Protein AF-Q8H7N1-F1 (afdb_monomer_lite)

Foldseek 3Di:
DPQPDDAKAWEWEQWDAAAPDGTDTDIDIDGDADPPDFDWQWDDFDDDPVQNVLSNDHDPVNDPRDGDGDGTDTGTDSDRDHDHGYDD

Secondary structure (DSSP, 8-state):
--PPPP--EEEEEEEE-STTPPPEEEEEEEPPP-TT---EEEEEEE--HHHHHHHH--STT--SSEE--SEEEEEE--S------EE-

Organism: Oryza sativa subsp. japonica (NCBI:txid39947)

Structure (mmCIF, N/CA/C/O backbone):
data_AF-Q8H7N1-F1
#
_entry.id   AF-Q8H7N1-F1
#
loop_
_atom_site.group_PDB
_atom_site.id
_atom_site.type_symbol
_atom_site.label_atom_id
_atom_site.label_alt_id
_atom_site.label_comp_id
_atom_site.label_asym_id
_atom_site.label_entity_id
_atom_site.label_seq_id
_atom_site.pdbx_PDB_ins_code
_atom_site.Cartn_x
_atom_site.Cartn_y
_atom_site.Cartn_z
_atom_site.occupancy
_atom_site.B_iso_or_equiv
_atom_site.auth_seq_id
_atom_site.auth_comp_id
_atom_site.auth_asym_id
_atom_site.auth_atom_id
_atom_site.pdbx_PDB_model_num
ATOM 1 N N . MET A 1 1 ? -25.449 -3.415 24.620 1.00 41.78 1 MET A N 1
ATOM 2 C CA . MET A 1 1 ? -25.040 -2.430 23.594 1.00 41.78 1 MET A CA 1
ATOM 3 C C . MET A 1 1 ? -24.727 -3.198 22.323 1.00 41.78 1 MET A C 1
ATOM 5 O O . MET A 1 1 ? -23.784 -3.976 22.338 1.00 41.78 1 MET A O 1
ATOM 9 N N . ALA A 1 2 ? -25.546 -3.083 21.275 1.00 46.41 2 ALA A N 1
ATOM 10 C CA . ALA A 1 2 ? -25.273 -3.772 20.015 1.00 46.41 2 ALA A CA 1
ATOM 11 C C . ALA A 1 2 ? -24.006 -3.166 19.391 1.00 46.41 2 ALA A C 1
ATOM 13 O O . ALA A 1 2 ? -24.013 -2.008 18.970 1.00 46.41 2 ALA A O 1
ATOM 14 N N . GLY A 1 3 ? -22.899 -3.913 19.399 1.00 58.31 3 GLY A N 1
ATOM 15 C CA . GLY A 1 3 ? -21.705 -3.535 18.651 1.00 58.31 3 GLY A CA 1
ATOM 16 C C . GLY A 1 3 ? -22.080 -3.453 17.175 1.00 58.31 3 GLY A C 1
ATOM 17 O O . GLY A 1 3 ? -22.617 -4.413 16.628 1.00 58.31 3 GLY A O 1
ATOM 18 N N . GLN A 1 4 ? -21.880 -2.297 16.541 1.00 66.38 4 GLN A N 1
ATOM 19 C CA . GLN A 1 4 ? -22.150 -2.154 15.111 1.00 66.38 4 GLN A CA 1
ATOM 20 C C . GLN A 1 4 ? -21.329 -3.186 14.334 1.00 66.38 4 GLN A C 1
ATOM 22 O O . GLN A 1 4 ? -20.106 -3.210 14.457 1.00 66.38 4 GLN A O 1
ATOM 27 N N . ILE A 1 5 ? -22.003 -4.002 13.520 1.00 71.94 5 ILE A N 1
ATOM 28 C CA . ILE A 1 5 ? -21.354 -4.939 12.600 1.00 71.94 5 ILE A CA 1
ATOM 29 C C . ILE A 1 5 ? -20.483 -4.113 11.638 1.00 71.94 5 ILE A C 1
ATOM 31 O O . ILE A 1 5 ? -21.027 -3.243 10.941 1.00 71.94 5 ILE A O 1
ATOM 35 N N . PRO A 1 6 ? -19.157 -4.338 11.589 1.00 78.06 6 PRO A N 1
ATOM 36 C CA . PRO A 1 6 ? -18.282 -3.636 10.658 1.00 78.06 6 PRO A CA 1
ATOM 37 C C . PRO A 1 6 ? -18.750 -3.885 9.218 1.00 78.06 6 PRO A C 1
ATOM 39 O O . PRO A 1 6 ? -18.972 -5.028 8.835 1.00 78.06 6 PRO A O 1
ATOM 42 N N . GLN A 1 7 ? -18.922 -2.827 8.421 1.00 86.94 7 GLN A N 1
ATOM 43 C CA . GLN A 1 7 ? -19.309 -2.947 7.006 1.00 86.94 7 GLN A CA 1
ATOM 44 C C . GLN A 1 7 ? -18.121 -2.627 6.090 1.00 86.94 7 GLN A C 1
ATOM 46 O O . GLN A 1 7 ? -17.146 -2.002 6.546 1.00 86.94 7 GLN A O 1
ATOM 51 N N . PRO A 1 8 ? -18.195 -3.016 4.804 1.00 90.56 8 PRO A N 1
ATOM 52 C CA . PRO A 1 8 ? -17.268 -2.536 3.790 1.00 90.56 8 PRO A CA 1
ATOM 53 C C . PRO A 1 8 ? -17.278 -1.004 3.698 1.00 90.56 8 PRO A C 1
ATOM 55 O O . PRO A 1 8 ? -18.313 -0.358 3.889 1.00 90.56 8 PRO A O 1
ATOM 58 N N . ILE A 1 9 ? -16.119 -0.407 3.422 1.00 90.75 9 ILE A N 1
ATOM 59 C CA . ILE A 1 9 ? -15.953 1.047 3.295 1.00 90.75 9 ILE A CA 1
ATOM 60 C C . ILE A 1 9 ? -15.475 1.376 1.884 1.00 90.75 9 ILE A C 1
ATOM 62 O O . ILE A 1 9 ? -14.550 0.744 1.386 1.00 90.75 9 ILE A O 1
ATOM 66 N N . ARG A 1 10 ? -16.074 2.402 1.269 1.00 91.69 10 ARG A N 1
ATOM 67 C CA . ARG A 1 10 ? -15.569 3.015 0.034 1.00 91.69 10 ARG A CA 1
ATOM 68 C C . ARG A 1 10 ? -14.567 4.115 0.349 1.00 91.69 10 ARG A C 1
ATOM 70 O O . ARG A 1 10 ? -14.827 4.980 1.194 1.00 91.69 10 ARG A O 1
ATOM 77 N N . CYS A 1 11 ? -13.431 4.091 -0.325 1.00 90.75 11 CYS A N 1
ATOM 78 C CA . CYS A 1 11 ? -12.348 5.049 -0.132 1.00 90.75 11 CYS A CA 1
ATOM 79 C C . CYS A 1 11 ? -11.482 5.154 -1.385 1.00 90.75 11 CYS A C 1
ATOM 81 O O . CYS A 1 11 ? -11.624 4.359 -2.306 1.00 90.75 11 CYS A O 1
ATOM 83 N N . LYS A 1 12 ? -10.587 6.142 -1.425 1.00 94.50 12 LYS A N 1
ATOM 84 C CA . LYS A 1 12 ? -9.662 6.291 -2.551 1.00 94.50 12 LYS A CA 1
ATOM 85 C C . LYS A 1 12 ? -8.399 5.474 -2.306 1.00 94.50 12 LYS A C 1
ATOM 87 O O . LYS A 1 12 ? -7.972 5.411 -1.156 1.00 94.50 12 LYS A O 1
ATOM 92 N N . ALA A 1 13 ? -7.796 4.926 -3.353 1.00 95.38 13 ALA A N 1
ATOM 93 C CA . ALA A 1 13 ? -6.453 4.362 -3.294 1.00 95.38 13 ALA A CA 1
ATOM 94 C C . ALA A 1 13 ? -5.650 4.596 -4.571 1.00 95.38 13 ALA A C 1
ATOM 96 O O . ALA A 1 13 ? -6.233 4.831 -5.627 1.00 95.38 13 ALA A O 1
ATOM 97 N N . ALA A 1 14 ? -4.322 4.564 -4.457 1.00 95.81 14 ALA A N 1
ATOM 98 C CA . ALA A 1 14 ? -3.415 4.643 -5.596 1.00 95.81 14 ALA A CA 1
ATOM 99 C C . ALA A 1 14 ? -3.133 3.222 -6.110 1.00 95.81 14 ALA A C 1
ATOM 101 O O . ALA A 1 14 ? -2.317 2.492 -5.552 1.00 95.81 14 ALA A O 1
ATOM 102 N N . VAL A 1 15 ? -3.839 2.822 -7.165 1.00 96.12 15 VAL A N 1
ATOM 103 C CA . VAL A 1 15 ? -3.783 1.469 -7.722 1.00 96.12 15 VAL A CA 1
ATOM 104 C C . VAL A 1 15 ? -2.830 1.438 -8.908 1.00 96.12 15 VAL A C 1
ATOM 106 O O . VAL A 1 15 ? -2.947 2.223 -9.847 1.00 96.12 15 VAL A O 1
ATOM 109 N N . CYS A 1 16 ? -1.898 0.494 -8.884 1.00 96.12 16 CYS A N 1
ATOM 110 C CA . CYS A 1 16 ? -1.072 0.155 -10.030 1.00 96.12 16 CYS A CA 1
ATOM 111 C C . CYS A 1 16 ? -1.654 -1.075 -10.729 1.00 96.12 16 CYS A C 1
ATOM 113 O O . CYS A 1 16 ? -1.854 -2.113 -10.087 1.00 96.12 16 CYS A O 1
ATOM 115 N N . ARG A 1 17 ? -1.951 -0.954 -12.026 1.00 96.06 17 ARG A N 1
ATOM 116 C CA . ARG A 1 17 ? -2.603 -2.007 -12.818 1.00 96.06 17 ARG A CA 1
ATOM 117 C C . ARG A 1 17 ? -1.607 -2.976 -13.454 1.00 96.06 17 ARG A C 1
ATOM 119 O O . ARG A 1 17 ? -1.886 -4.172 -13.452 1.00 96.06 17 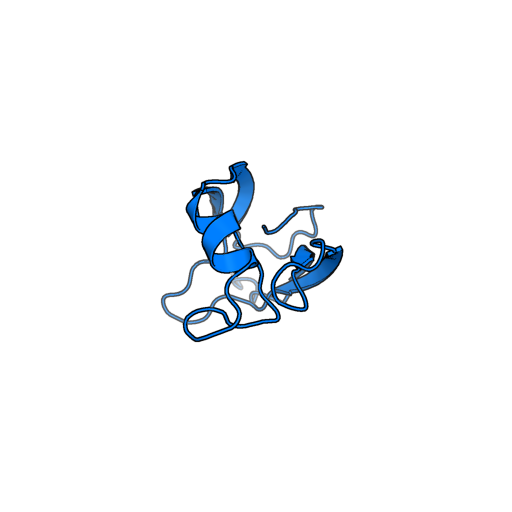ARG A O 1
ATOM 126 N N . ALA A 1 18 ? -0.449 -2.491 -13.894 1.00 96.31 18 ALA A N 1
ATOM 127 C CA . ALA A 1 18 ? 0.666 -3.311 -14.359 1.00 96.31 18 ALA A CA 1
ATOM 128 C C . ALA A 1 18 ? 2.024 -2.683 -14.005 1.00 96.31 18 ALA A C 1
ATOM 130 O O . ALA A 1 18 ? 2.115 -1.499 -13.677 1.00 96.31 18 ALA A O 1
ATOM 131 N N . ALA A 1 19 ? 3.089 -3.485 -14.077 1.00 97.00 19 ALA A N 1
ATOM 132 C CA . ALA A 1 19 ? 4.442 -3.059 -13.736 1.00 97.00 19 ALA A CA 1
ATOM 133 C C . ALA A 1 19 ? 4.873 -1.807 -14.519 1.00 97.00 19 ALA A C 1
ATOM 135 O O . ALA A 1 19 ? 4.819 -1.772 -15.747 1.00 97.00 19 ALA A O 1
ATOM 136 N N . GLY A 1 20 ? 5.335 -0.784 -13.799 1.00 95.75 20 GLY A N 1
ATOM 137 C CA . GLY A 1 20 ? 5.807 0.477 -14.372 1.00 95.75 20 GLY A CA 1
ATOM 138 C C . GLY A 1 20 ? 4.710 1.422 -14.879 1.00 95.75 20 GLY A C 1
ATOM 139 O O . GLY A 1 20 ? 5.039 2.523 -15.320 1.00 95.75 20 GLY A O 1
ATOM 140 N N . GLU A 1 21 ? 3.428 1.056 -14.798 1.00 96.38 21 GLU A N 1
ATOM 141 C CA . GLU A 1 21 ? 2.337 1.956 -15.182 1.00 96.38 21 GLU A CA 1
ATOM 142 C C . GLU A 1 21 ? 2.073 3.028 -14.115 1.00 96.38 21 GLU A C 1
ATOM 144 O O . GLU A 1 21 ? 2.194 2.746 -12.916 1.00 96.38 21 GLU A O 1
ATOM 149 N N . PRO A 1 22 ? 1.670 4.254 -14.507 1.00 96.00 22 PRO A N 1
ATOM 150 C CA . PRO A 1 22 ? 1.277 5.288 -13.557 1.00 96.00 22 PRO A CA 1
ATOM 151 C C . PRO A 1 22 ? 0.210 4.792 -12.575 1.00 96.00 22 PRO A C 1
ATOM 153 O O . PRO A 1 22 ? -0.747 4.124 -12.962 1.00 96.00 22 PRO A O 1
ATOM 156 N N . LEU A 1 23 ? 0.351 5.153 -11.299 1.00 95.62 23 LEU A N 1
ATOM 157 C CA . LEU A 1 23 ? -0.650 4.820 -10.290 1.00 95.62 23 LEU A CA 1
ATOM 158 C C . LEU A 1 23 ? -1.909 5.662 -10.533 1.00 95.62 23 LEU A C 1
ATOM 160 O O . LEU A 1 23 ? -1.849 6.894 -10.542 1.00 95.62 23 LEU A O 1
ATOM 164 N N . ALA A 1 24 ? -3.053 5.001 -10.688 1.00 95.94 24 ALA A N 1
ATOM 165 C CA . ALA A 1 24 ? -4.348 5.651 -10.827 1.00 95.94 24 ALA A CA 1
ATOM 166 C C . ALA A 1 24 ? -5.001 5.823 -9.451 1.00 95.94 24 ALA A C 1
ATOM 168 O O . ALA A 1 24 ? -5.049 4.891 -8.650 1.00 95.94 24 ALA A O 1
ATOM 169 N N . VAL A 1 25 ? -5.529 7.017 -9.167 1.00 95.44 25 VAL A N 1
ATOM 170 C CA . VAL A 1 25 ? -6.333 7.234 -7.959 1.00 95.44 25 VAL A CA 1
ATOM 171 C C . VAL A 1 25 ? -7.757 6.767 -8.230 1.00 95.44 25 VAL A C 1
ATOM 173 O O . VAL A 1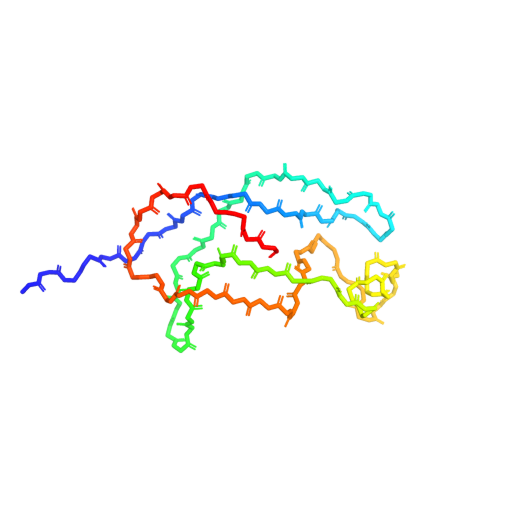 25 ? -8.512 7.431 -8.939 1.00 95.44 25 VAL A O 1
ATOM 176 N N . GLU A 1 26 ? -8.131 5.649 -7.627 1.00 94.69 26 GLU A N 1
ATOM 177 C CA . GLU A 1 26 ? -9.402 4.969 -7.866 1.00 94.69 26 GLU A CA 1
ATOM 178 C C . GLU A 1 26 ? -10.235 4.859 -6.585 1.00 94.69 26 GLU A C 1
ATOM 180 O O . GLU A 1 26 ? -9.703 4.947 -5.478 1.00 94.69 26 GLU A O 1
ATOM 185 N N . GLU A 1 27 ? -11.551 4.667 -6.717 1.00 95.69 27 GLU A N 1
ATOM 186 C CA . GLU A 1 27 ? -12.394 4.273 -5.585 1.00 95.69 27 GLU A CA 1
ATOM 187 C C . GLU A 1 27 ? -12.340 2.751 -5.403 1.00 95.69 27 GLU A C 1
ATOM 189 O O . GLU A 1 27 ? -12.654 1.998 -6.322 1.00 95.69 27 GLU A O 1
ATOM 194 N N . ILE A 1 28 ? -11.981 2.307 -4.201 1.00 93.19 28 ILE A N 1
ATOM 195 C CA . ILE A 1 28 ? -11.919 0.898 -3.814 1.00 93.19 28 ILE A CA 1
ATOM 196 C C . ILE A 1 28 ? -12.900 0.599 -2.682 1.00 93.19 28 ILE A C 1
ATOM 198 O O . ILE A 1 28 ? -13.330 1.496 -1.947 1.00 93.19 28 ILE A O 1
ATOM 202 N N . VAL A 1 29 ? -13.214 -0.684 -2.518 1.00 93.56 29 VAL A N 1
ATOM 203 C CA . VAL A 1 29 ? -13.976 -1.205 -1.382 1.00 93.56 29 VAL A CA 1
ATOM 204 C C . VAL A 1 29 ? -13.021 -1.958 -0.463 1.00 93.56 29 VAL A C 1
ATOM 206 O O . VAL A 1 29 ? -12.343 -2.882 -0.898 1.00 93.56 29 VAL A O 1
ATOM 209 N N . VAL A 1 30 ? -12.969 -1.553 0.805 1.00 91.75 30 VAL A N 1
ATOM 210 C CA . VAL A 1 30 ? -12.196 -2.226 1.854 1.00 91.75 30 VAL A CA 1
ATOM 211 C C . VAL A 1 30 ? -13.159 -2.955 2.774 1.00 91.75 30 VAL A C 1
ATOM 213 O O . VAL A 1 30 ? -13.974 -2.330 3.464 1.00 91.75 30 VAL A O 1
ATOM 216 N N . ASP A 1 31 ? -13.041 -4.275 2.796 1.00 91.62 31 ASP A N 1
ATOM 217 C CA . ASP A 1 31 ? -13.871 -5.157 3.606 1.00 91.62 31 ASP A CA 1
ATOM 218 C C . ASP A 1 31 ? -13.708 -4.908 5.118 1.00 91.62 31 ASP A C 1
ATOM 220 O O . ASP A 1 31 ? -12.765 -4.244 5.575 1.00 91.62 31 ASP A O 1
ATOM 224 N N . PRO A 1 32 ? -14.677 -5.348 5.938 1.00 91.00 32 PRO A N 1
ATOM 225 C CA . PRO A 1 32 ? -14.493 -5.383 7.381 1.00 91.00 32 PRO A CA 1
ATOM 226 C C . PRO A 1 32 ? -13.322 -6.302 7.771 1.00 91.00 32 PRO A C 1
ATOM 228 O O . PRO A 1 32 ? -13.131 -7.333 7.130 1.00 91.00 32 PRO A O 1
ATOM 231 N N . PRO A 1 33 ? -12.556 -5.960 8.827 1.00 89.69 33 PRO A N 1
ATOM 232 C CA . PRO A 1 33 ? -11.475 -6.823 9.293 1.00 89.69 33 PRO A CA 1
ATOM 233 C C . PRO A 1 33 ? -12.037 -8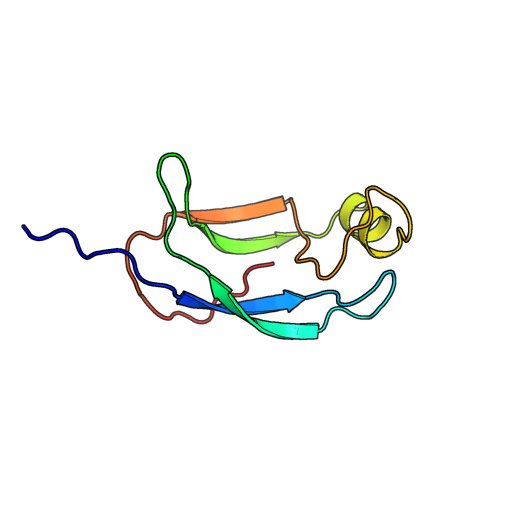.149 9.824 1.00 89.69 33 PRO A C 1
ATOM 235 O O . PRO A 1 33 ? -13.050 -8.158 10.535 1.00 89.69 33 PRO A O 1
ATOM 238 N N . LYS A 1 34 ? -11.372 -9.257 9.496 1.00 88.44 34 LYS A N 1
ATOM 239 C CA . LYS A 1 34 ? -11.651 -10.594 10.042 1.00 88.44 34 LYS A CA 1
ATOM 240 C C . LYS A 1 34 ? -10.996 -10.773 11.418 1.00 88.44 34 LYS A C 1
ATOM 242 O O . LYS A 1 34 ? -10.414 -9.850 11.990 1.00 88.44 34 LYS A O 1
ATOM 247 N N . ALA A 1 35 ? -11.106 -11.979 11.978 1.00 88.06 35 ALA A N 1
ATOM 248 C CA . ALA A 1 35 ? -10.401 -12.331 13.206 1.00 88.06 35 ALA A CA 1
ATOM 249 C C . ALA A 1 35 ? -8.887 -12.119 13.031 1.00 88.06 35 ALA A C 1
ATOM 251 O O . ALA A 1 35 ? -8.314 -12.562 12.041 1.00 88.06 35 ALA A O 1
ATOM 252 N N . HIS A 1 36 ? -8.258 -11.457 14.006 1.00 90.88 36 HIS A N 1
ATOM 253 C CA . HIS A 1 36 ? -6.829 -11.108 14.009 1.00 90.88 36 HIS A CA 1
ATOM 254 C C . HIS A 1 36 ? -6.375 -10.108 12.927 1.00 90.88 36 HIS A C 1
ATOM 256 O O . HIS A 1 36 ? -5.176 -9.912 12.746 1.00 90.88 36 HIS A O 1
ATOM 262 N N . GLU A 1 37 ? -7.304 -9.415 12.265 1.00 91.56 37 GLU A N 1
ATOM 263 C CA . GLU A 1 37 ? -6.995 -8.318 1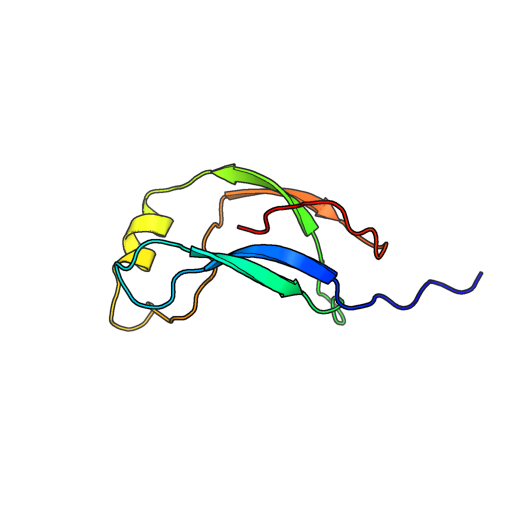1.343 1.00 91.56 37 GLU A CA 1
ATOM 264 C C . GLU A 1 37 ? -7.314 -6.953 11.970 1.00 91.56 37 GLU A C 1
ATOM 266 O O . GLU A 1 37 ? -8.215 -6.809 12.800 1.00 91.56 37 GLU A O 1
ATOM 271 N N . VAL A 1 38 ? -6.594 -5.913 11.540 1.00 89.44 38 VAL A N 1
ATOM 272 C CA . VAL A 1 38 ? -6.845 -4.529 11.958 1.00 89.44 38 VAL A CA 1
ATOM 273 C C . VAL A 1 38 ? -7.062 -3.667 10.727 1.00 89.44 38 VAL A C 1
ATOM 275 O O . VAL A 1 38 ? -6.224 -3.609 9.832 1.00 89.44 38 VAL A O 1
ATOM 278 N N . ARG A 1 39 ? -8.174 -2.930 10.710 1.00 90.69 39 ARG A N 1
ATOM 279 C CA . ARG A 1 39 ? -8.439 -1.914 9.689 1.00 90.69 39 ARG A CA 1
ATOM 280 C C . ARG A 1 39 ? -7.979 -0.548 10.195 1.00 90.69 39 ARG A C 1
ATOM 282 O O . ARG A 1 39 ? -8.513 -0.045 11.186 1.00 90.69 39 ARG A O 1
ATOM 289 N N . ILE A 1 40 ? -7.005 0.058 9.517 1.00 91.38 40 ILE A N 1
ATOM 290 C CA . ILE A 1 40 ? -6.373 1.324 9.918 1.00 91.38 40 ILE A CA 1
ATOM 291 C C . ILE A 1 40 ? -6.750 2.435 8.949 1.00 91.38 40 ILE A C 1
ATOM 293 O O . ILE A 1 40 ? -6.448 2.375 7.768 1.00 91.38 40 ILE A O 1
ATOM 297 N N . LYS A 1 41 ? -7.333 3.521 9.444 1.00 90.38 41 LYS A N 1
ATOM 298 C CA . LYS A 1 41 ? -7.499 4.714 8.624 1.00 90.38 41 LYS A CA 1
ATOM 299 C C . LYS A 1 41 ? -6.143 5.414 8.464 1.00 90.38 41 LYS A C 1
ATOM 301 O O . LYS A 1 41 ? -5.684 6.056 9.409 1.00 90.38 41 LYS A O 1
ATOM 306 N N . ILE A 1 42 ? -5.550 5.317 7.277 1.00 91.88 42 ILE A N 1
ATOM 307 C CA . ILE A 1 42 ? -4.287 5.984 6.936 1.00 91.88 42 ILE A CA 1
ATOM 308 C C . ILE A 1 42 ? -4.479 7.507 6.899 1.00 91.88 42 ILE A C 1
ATOM 310 O O . ILE A 1 42 ? -5.504 8.017 6.443 1.00 91.88 42 ILE A O 1
ATOM 314 N N . VAL A 1 43 ? -3.515 8.245 7.440 1.00 92.62 43 VAL A N 1
ATOM 315 C CA . VAL A 1 43 ? -3.550 9.715 7.553 1.00 92.62 43 VAL A CA 1
ATOM 316 C C . VAL A 1 43 ? -2.452 10.322 6.707 1.00 92.62 43 VAL A C 1
ATOM 318 O O . VAL A 1 43 ? -2.690 11.271 5.966 1.00 92.62 43 VAL A O 1
ATOM 321 N N . CYS A 1 44 ? -1.263 9.742 6.807 1.00 92.69 44 CYS A N 1
ATOM 322 C CA . CYS A 1 44 ? -0.118 10.070 5.987 1.00 92.69 44 CYS A CA 1
ATOM 323 C C . CYS A 1 44 ? 0.701 8.809 5.716 1.00 92.69 44 CYS A C 1
ATOM 325 O O . CYS A 1 44 ? 0.630 7.816 6.444 1.00 92.69 44 CYS A O 1
ATOM 327 N N . THR A 1 45 ? 1.455 8.861 4.628 1.00 95.62 45 THR A N 1
ATOM 328 C CA . THR A 1 45 ? 2.312 7.782 4.152 1.00 95.62 45 THR A CA 1
ATOM 329 C C . THR A 1 45 ? 3.419 8.376 3.290 1.00 95.62 45 THR A C 1
ATOM 331 O O . THR A 1 45 ? 3.180 9.342 2.560 1.00 95.62 45 THR A O 1
ATOM 334 N N . SER A 1 46 ? 4.620 7.821 3.385 1.00 95.06 46 SER A N 1
ATOM 335 C CA . SER A 1 46 ? 5.787 8.193 2.580 1.00 95.06 46 SER A CA 1
ATOM 336 C C . SER A 1 46 ? 6.067 7.140 1.515 1.00 95.06 46 SER A C 1
ATOM 338 O O . SER A 1 46 ? 5.544 6.027 1.571 1.00 95.06 46 SER A O 1
ATOM 340 N N . LEU A 1 47 ? 6.825 7.523 0.486 1.00 94.69 47 LEU A N 1
ATOM 341 C CA . LEU A 1 47 ? 7.388 6.602 -0.498 1.00 94.69 47 LEU A CA 1
ATOM 342 C C . LEU A 1 47 ? 8.835 6.307 -0.129 1.00 94.69 47 LEU A C 1
ATOM 344 O O . LEU A 1 47 ? 9.600 7.233 0.142 1.00 94.69 47 LEU A O 1
ATOM 348 N N . CYS A 1 48 ? 9.205 5.040 -0.220 1.00 96.25 48 CYS A N 1
ATOM 349 C CA . CYS A 1 48 ? 10.580 4.597 -0.069 1.00 96.25 48 CYS A CA 1
ATOM 350 C C . CYS A 1 48 ? 11.085 3.972 -1.378 1.00 96.25 48 CYS A C 1
ATOM 352 O O . CYS A 1 48 ? 10.322 3.711 -2.312 1.00 96.25 48 CYS A O 1
ATOM 354 N N . HIS A 1 49 ? 12.394 3.737 -1.469 1.00 97.00 49 HIS A N 1
ATOM 355 C CA . HIS A 1 49 ? 13.000 3.127 -2.652 1.00 97.00 49 HIS A CA 1
ATOM 356 C C . HIS A 1 49 ? 12.391 1.755 -2.996 1.00 97.00 49 HIS A C 1
ATOM 358 O O . HIS A 1 49 ? 12.220 1.442 -4.173 1.00 97.00 49 HIS A O 1
ATOM 364 N N . SER A 1 50 ? 12.003 0.955 -1.997 1.00 95.56 50 SER A N 1
ATOM 365 C CA . SER A 1 50 ? 11.390 -0.354 -2.240 1.00 95.56 50 SER A CA 1
ATOM 366 C C . SER A 1 50 ? 10.038 -0.234 -2.952 1.00 95.56 50 SER A C 1
ATOM 368 O O . SER A 1 50 ? 9.782 -1.027 -3.8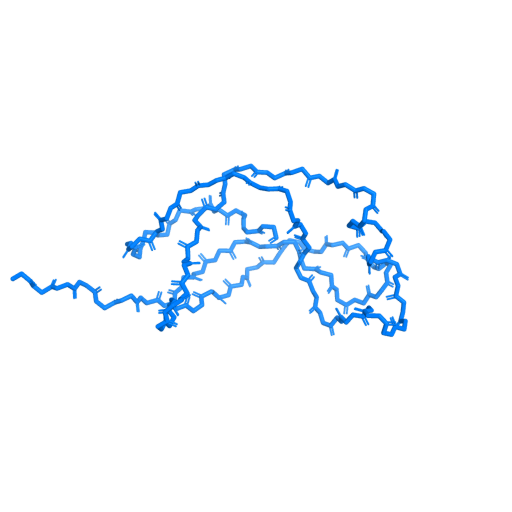53 1.00 95.56 50 SER A O 1
ATOM 370 N N . ASP A 1 51 ? 9.225 0.792 -2.667 1.00 95.31 51 ASP A N 1
ATOM 371 C CA . ASP A 1 51 ? 7.963 1.010 -3.389 1.00 95.31 51 ASP A CA 1
ATOM 372 C C . ASP A 1 51 ? 8.223 1.146 -4.901 1.00 95.31 51 ASP A C 1
ATOM 374 O O . ASP A 1 51 ? 7.522 0.539 -5.708 1.00 95.31 51 ASP A O 1
ATOM 378 N N . VAL A 1 52 ? 9.279 1.872 -5.291 1.00 95.19 52 VAL A N 1
ATOM 379 C CA . VAL A 1 52 ? 9.679 2.059 -6.698 1.00 95.19 52 VAL A CA 1
ATOM 380 C C . VAL A 1 52 ? 10.240 0.771 -7.303 1.00 95.19 52 VAL A C 1
ATOM 382 O O . VAL A 1 52 ? 9.921 0.443 -8.448 1.00 95.19 52 VAL A O 1
ATOM 385 N N . THR A 1 53 ? 11.049 0.026 -6.545 1.00 95.50 53 THR A N 1
ATOM 386 C CA . THR A 1 53 ? 11.596 -1.267 -6.980 1.00 95.50 53 THR A CA 1
ATOM 387 C C . THR A 1 53 ? 10.477 -2.251 -7.311 1.00 95.50 53 THR A C 1
ATOM 389 O O . THR A 1 53 ? 10.456 -2.803 -8.410 1.00 95.50 53 THR A O 1
ATOM 392 N N . PHE A 1 54 ? 9.514 -2.438 -6.403 1.00 95.56 54 PHE A N 1
ATOM 393 C CA . PHE A 1 54 ? 8.399 -3.361 -6.627 1.00 95.56 54 PHE A CA 1
ATOM 394 C C . PHE A 1 54 ? 7.388 -2.831 -7.649 1.00 95.56 54 PHE A C 1
ATOM 396 O O . PHE A 1 54 ? 6.758 -3.630 -8.335 1.00 95.56 54 PHE A O 1
ATOM 403 N N . TRP A 1 55 ? 7.245 -1.511 -7.792 1.00 96.06 55 TRP A N 1
ATOM 404 C CA . TRP A 1 55 ? 6.402 -0.907 -8.826 1.00 96.06 55 TRP A CA 1
ATOM 405 C C . TRP A 1 55 ? 6.845 -1.276 -10.246 1.00 96.06 55 TRP A C 1
ATOM 407 O O . TRP A 1 55 ? 6.004 -1.473 -11.119 1.00 96.06 55 TRP A O 1
ATOM 417 N N . ARG A 1 56 ? 8.153 -1.414 -10.484 1.00 96.00 56 ARG A N 1
ATOM 418 C CA . ARG A 1 56 ? 8.718 -1.745 -11.807 1.00 96.00 56 ARG A CA 1
ATOM 419 C C . ARG A 1 56 ? 8.925 -3.239 -12.047 1.00 96.00 56 ARG A C 1
ATOM 421 O O . ARG A 1 56 ? 9.260 -3.634 -13.159 1.00 96.00 56 ARG A O 1
ATOM 428 N N . MET A 1 57 ? 8.785 -4.054 -11.011 1.00 95.81 57 MET A N 1
ATOM 429 C CA . MET A 1 57 ? 9.118 -5.471 -11.056 1.00 95.81 57 MET A CA 1
ATOM 430 C C . MET A 1 57 ? 8.041 -6.254 -11.813 1.00 95.81 57 MET A C 1
ATOM 432 O O . MET A 1 57 ? 6.886 -6.220 -11.414 1.00 95.81 57 MET A O 1
ATOM 436 N N . GLN A 1 58 ? 8.413 -6.944 -12.894 1.00 93.88 58 GLN A N 1
ATOM 437 C CA . GLN A 1 58 ? 7.482 -7.725 -13.727 1.00 93.88 58 GLN A CA 1
ATOM 438 C C . GLN A 1 58 ? 7.324 -9.167 -13.236 1.00 93.88 58 GLN A C 1
ATOM 440 O O . GLN A 1 58 ? 6.219 -9.702 -13.243 1.00 93.88 58 GLN A O 1
ATOM 445 N N . ASP A 1 59 ? 8.422 -9.768 -12.782 1.00 92.88 59 ASP A N 1
ATOM 446 C CA . ASP A 1 59 ? 8.454 -11.143 -12.291 1.00 92.88 59 ASP A CA 1
ATOM 447 C C . ASP A 1 59 ? 8.192 -11.213 -10.789 1.00 92.88 59 ASP A C 1
ATOM 449 O O . ASP A 1 59 ? 8.300 -10.216 -10.078 1.00 92.88 59 ASP A O 1
ATOM 453 N N . PHE A 1 60 ? 7.889 -12.404 -10.270 1.00 89.44 60 PHE A N 1
ATOM 454 C CA . PHE A 1 60 ? 7.736 -12.619 -8.830 1.00 89.44 60 PHE A CA 1
ATOM 455 C C . PHE A 1 60 ? 8.935 -12.038 -8.055 1.00 89.44 60 PHE A C 1
ATOM 457 O O . PHE A 1 60 ? 10.079 -12.352 -8.396 1.00 89.44 60 PHE A O 1
ATOM 464 N N . PRO A 1 61 ? 8.721 -11.247 -6.984 1.00 88.94 61 PRO A N 1
ATOM 465 C CA . PRO A 1 61 ? 7.465 -10.954 -6.262 1.00 88.94 61 PRO A CA 1
ATOM 466 C C . PRO A 1 61 ? 6.586 -9.782 -6.775 1.00 88.94 61 PRO A C 1
ATOM 468 O O . PRO A 1 61 ? 5.707 -9.315 -6.038 1.00 88.94 61 PRO A O 1
ATOM 471 N N . GLY A 1 62 ? 6.783 -9.276 -7.992 1.00 90.56 62 GLY A N 1
ATOM 472 C CA . GLY A 1 62 ? 5.913 -8.292 -8.651 1.00 90.56 62 GLY A CA 1
ATOM 473 C C . GLY A 1 62 ? 4.543 -8.884 -8.997 1.00 90.56 62 GLY A C 1
ATOM 474 O O . GLY A 1 62 ? 4.420 -9.720 -9.881 1.00 90.56 62 GLY A O 1
ATOM 475 N N . VAL A 1 63 ? 3.496 -8.479 -8.274 1.00 93.56 63 VAL A N 1
ATOM 476 C CA . VAL A 1 63 ? 2.114 -8.955 -8.473 1.00 93.56 63 VAL A CA 1
ATOM 477 C C . VAL A 1 63 ? 1.216 -7.741 -8.601 1.00 93.56 63 VAL A C 1
ATOM 479 O O . VAL A 1 63 ? 1.274 -6.872 -7.730 1.00 93.56 63 VAL A O 1
ATOM 482 N N . PHE A 1 64 ? 0.384 -7.714 -9.640 1.00 94.75 64 PHE A N 1
ATOM 483 C CA . PHE A 1 64 ? -0.543 -6.629 -9.957 1.00 94.75 64 PHE A CA 1
ATOM 484 C C . PHE A 1 64 ? -1.956 -7.192 -10.210 1.00 94.75 64 PHE A C 1
ATOM 486 O O . PHE A 1 64 ? -2.069 -8.348 -10.624 1.00 94.75 64 PHE A O 1
ATOM 493 N N . PRO A 1 65 ? -3.036 -6.419 -9.976 1.00 95.75 65 PRO A N 1
ATOM 494 C CA . PRO A 1 65 ? -3.048 -5.036 -9.496 1.00 95.75 65 PRO A CA 1
ATOM 495 C C . PRO A 1 65 ? -2.610 -4.918 -8.031 1.00 95.75 65 PRO A C 1
ATOM 497 O O . PRO A 1 65 ? -2.875 -5.806 -7.220 1.00 95.75 65 PRO A O 1
ATOM 500 N N . ARG A 1 66 ? -1.927 -3.820 -7.691 1.00 94.50 66 ARG A N 1
ATOM 501 C CA . ARG A 1 66 ? -1.362 -3.614 -6.351 1.00 94.50 66 ARG A CA 1
ATOM 502 C C . ARG A 1 66 ? -1.517 -2.184 -5.858 1.00 94.50 66 ARG A C 1
ATOM 504 O O . ARG A 1 66 ? -1.393 -1.220 -6.607 1.00 94.50 66 ARG A O 1
ATOM 511 N N . ILE A 1 67 ? -1.751 -2.112 -4.558 1.00 95.50 67 ILE A N 1
ATOM 512 C CA . ILE A 1 67 ? -1.767 -0.933 -3.705 1.00 95.50 67 ILE A CA 1
ATOM 513 C C . ILE A 1 67 ? -0.442 -0.968 -2.921 1.00 95.50 67 ILE A C 1
ATOM 515 O O . ILE A 1 67 ? -0.117 -1.989 -2.311 1.00 95.50 67 ILE A O 1
ATOM 519 N N . PHE A 1 68 ? 0.378 0.075 -3.053 1.00 94.12 68 PHE A N 1
ATOM 520 C CA . PHE A 1 68 ? 1.749 0.123 -2.517 1.00 94.12 68 PHE A CA 1
ATOM 521 C C . PHE A 1 68 ? 1.814 0.932 -1.220 1.00 94.12 68 PHE A C 1
ATOM 523 O O . PHE A 1 68 ? 0.865 1.607 -0.848 1.00 94.12 68 PHE A O 1
ATOM 530 N N . GLY A 1 69 ? 2.975 0.948 -0.562 1.00 92.19 69 GLY A N 1
ATOM 531 C CA . GLY A 1 69 ? 3.191 1.711 0.662 1.00 92.19 69 GLY A CA 1
ATOM 532 C C . GLY A 1 69 ? 3.290 0.829 1.891 1.00 92.19 69 GLY A C 1
ATOM 533 O O . GLY A 1 69 ? 2.356 0.133 2.274 1.00 92.19 69 GLY A O 1
ATOM 534 N N . HIS A 1 70 ? 4.445 0.911 2.536 1.00 94.81 70 HIS A N 1
ATOM 535 C CA . HIS A 1 70 ? 4.768 0.187 3.764 1.00 94.81 70 HIS A CA 1
ATOM 536 C C . HIS A 1 70 ? 5.223 1.133 4.889 1.00 94.81 70 HIS A C 1
ATOM 538 O O . HIS A 1 70 ? 5.538 0.690 5.988 1.00 94.81 70 HIS A O 1
ATOM 544 N N . GLU A 1 71 ? 5.206 2.443 4.632 1.00 96.50 71 GLU A N 1
ATOM 545 C CA . GLU A 1 71 ? 5.537 3.498 5.587 1.00 96.50 71 GLU A CA 1
ATOM 546 C C . GLU A 1 71 ? 4.311 4.395 5.779 1.00 96.50 71 GLU A C 1
ATOM 548 O O . GLU A 1 71 ? 3.994 5.228 4.924 1.00 96.50 71 GLU A O 1
ATOM 553 N N . ALA A 1 72 ? 3.565 4.203 6.867 1.00 94.81 72 ALA A N 1
ATOM 554 C CA . ALA A 1 72 ? 2.322 4.933 7.092 1.00 94.81 72 ALA A CA 1
ATOM 555 C C . ALA A 1 72 ? 2.024 5.170 8.573 1.00 94.81 72 ALA A C 1
ATOM 557 O O . ALA A 1 72 ? 2.419 4.399 9.446 1.00 94.81 72 ALA A O 1
ATOM 558 N N . PHE A 1 73 ? 1.257 6.227 8.834 1.00 94.94 73 PHE A N 1
ATOM 559 C CA . PHE A 1 73 ? 0.685 6.530 10.140 1.00 94.94 73 PHE A CA 1
ATOM 560 C C . PHE A 1 73 ? -0.832 6.693 10.024 1.00 94.94 73 PHE A C 1
ATOM 562 O O . PHE A 1 73 ? -1.358 7.266 9.062 1.00 94.94 73 PHE A O 1
ATOM 569 N N . GLY A 1 74 ? -1.549 6.193 11.026 1.00 92.19 74 GLY A N 1
ATOM 570 C CA . GLY A 1 74 ? -3.001 6.222 11.058 1.00 92.19 74 GLY A CA 1
ATOM 571 C C . GLY A 1 74 ? -3.572 5.745 12.383 1.00 92.19 74 GLY A C 1
ATOM 572 O O . GLY A 1 74 ? -2.846 5.497 13.342 1.00 92.19 74 GLY A O 1
ATOM 573 N N . TRP A 1 75 ? -4.893 5.612 12.435 1.00 89.81 75 TRP A N 1
ATOM 574 C CA . TRP A 1 75 ? -5.604 5.149 13.628 1.00 89.81 75 TRP A CA 1
ATOM 575 C C . TRP A 1 75 ? -6.553 3.989 13.310 1.00 89.81 75 TRP A C 1
ATOM 577 O O . TRP A 1 75 ? -7.140 3.962 12.221 1.00 89.81 75 TRP A O 1
ATOM 587 N N . PRO A 1 76 ? -6.766 3.045 14.246 1.00 85.62 76 PRO A N 1
ATOM 588 C CA . PRO A 1 76 ? -7.735 1.969 14.065 1.00 85.62 76 PRO A CA 1
ATOM 589 C C . PRO A 1 76 ? -9.138 2.520 13.780 1.00 85.62 76 PRO A C 1
ATOM 591 O O . PRO A 1 76 ? -9.583 3.484 14.411 1.00 85.62 76 PRO A O 1
ATOM 594 N N . THR A 1 77 ? -9.860 1.910 12.837 1.00 76.50 77 THR A N 1
ATOM 595 C CA . THR A 1 77 ? -11.241 2.296 12.526 1.00 76.50 77 THR A CA 1
ATOM 596 C C . THR A 1 77 ? -12.234 1.185 12.851 1.00 76.50 77 THR A C 1
ATOM 598 O O . THR A 1 77 ? -12.325 0.171 12.166 1.00 76.50 77 THR A O 1
ATOM 601 N N . LEU A 1 78 ? -13.037 1.426 13.891 1.00 63.50 78 LEU A N 1
ATOM 602 C CA . LEU A 1 78 ? -14.157 0.565 14.290 1.00 63.50 78 LEU A CA 1
ATOM 603 C C . LEU A 1 78 ? -15.497 1.004 13.680 1.00 63.50 78 LEU A C 1
ATOM 605 O O . LEU A 1 78 ? -16.463 0.251 13.704 1.00 63.50 78 LEU A O 1
ATOM 609 N N . LYS A 1 79 ? -15.589 2.237 13.161 1.00 59.84 79 LYS A N 1
ATOM 610 C CA . LYS A 1 79 ? -16.853 2.839 12.706 1.00 59.84 79 LYS A CA 1
ATOM 611 C C . LYS A 1 79 ? -16.896 2.933 11.183 1.00 59.84 79 LYS A C 1
ATOM 613 O O . LYS A 1 79 ? -15.918 3.351 10.567 1.00 59.84 79 LYS A O 1
ATOM 618 N N . ASN A 1 80 ? -18.064 2.675 10.593 1.00 58.88 80 ASN A N 1
ATOM 619 C CA . ASN A 1 80 ? -18.353 2.921 9.172 1.00 58.88 80 ASN A CA 1
ATOM 620 C C . ASN A 1 80 ? -18.507 4.424 8.893 1.00 58.88 80 ASN A C 1
ATOM 622 O O . ASN A 1 80 ? -19.574 4.887 8.492 1.00 58.88 80 ASN A O 1
ATOM 626 N N . ARG A 1 81 ? -17.486 5.234 9.183 1.00 54.16 81 ARG A N 1
ATOM 627 C CA . ARG A 1 81 ? -17.528 6.660 8.850 1.00 54.16 81 ARG A CA 1
ATOM 628 C C . ARG A 1 81 ? -16.899 6.861 7.474 1.00 54.16 81 ARG A C 1
ATOM 630 O O . ARG A 1 81 ? -15.678 6.736 7.375 1.00 54.16 81 ARG A O 1
ATOM 637 N N . PRO A 1 82 ? -17.681 7.224 6.440 1.00 49.12 82 PRO A N 1
ATOM 638 C CA . PRO A 1 82 ? -17.124 7.626 5.162 1.00 49.12 82 PRO A CA 1
ATOM 639 C C . PRO A 1 82 ? -16.410 8.953 5.388 1.00 49.12 82 PRO A C 1
ATOM 641 O O . PRO A 1 82 ? -17.019 10.011 5.541 1.00 49.12 82 PRO A O 1
ATOM 644 N N . LYS A 1 83 ? -15.090 8.904 5.502 1.00 46.16 83 LYS A N 1
ATOM 645 C CA . LYS A 1 83 ? -14.270 10.105 5.455 1.00 46.16 83 LYS A CA 1
ATOM 646 C C . LYS A 1 83 ? -13.230 9.849 4.393 1.00 46.16 83 LYS A C 1
ATOM 648 O O . LYS A 1 83 ? -12.477 8.898 4.530 1.00 46.16 83 LYS A O 1
ATOM 653 N N . ARG A 1 84 ? -13.263 10.697 3.362 1.00 42.06 84 ARG A N 1
ATOM 654 C CA . ARG A 1 84 ? -12.265 10.896 2.305 1.00 42.06 84 ARG A CA 1
ATOM 655 C C . ARG A 1 84 ? -10.871 10.567 2.833 1.00 42.06 84 ARG A C 1
ATOM 657 O O . ARG A 1 84 ? -10.259 11.390 3.505 1.00 42.06 84 ARG A O 1
ATOM 664 N N . VAL A 1 85 ? -10.435 9.336 2.636 1.00 44.22 85 VAL A N 1
ATOM 665 C CA . VAL A 1 85 ? -9.137 8.859 3.092 1.00 44.22 85 VAL A CA 1
ATOM 666 C C . VAL A 1 85 ? -8.568 8.082 1.939 1.00 44.22 85 VAL A C 1
ATOM 668 O O . VAL A 1 85 ? -9.228 7.186 1.412 1.00 44.22 85 VAL A O 1
ATOM 671 N N . ALA A 1 86 ? -7.385 8.513 1.527 1.00 46.22 86 ALA A N 1
ATOM 672 C CA . ALA A 1 86 ? -6.532 7.728 0.675 1.00 46.22 86 ALA A CA 1
ATOM 673 C C . ALA A 1 86 ? -6.016 6.568 1.528 1.00 46.22 86 ALA A C 1
ATOM 675 O O . ALA A 1 86 ? -5.331 6.786 2.527 1.00 46.22 86 ALA A O 1
ATOM 676 N N . TRP A 1 87 ? -6.399 5.353 1.174 1.00 50.44 87 TRP A N 1
ATOM 677 C CA . TRP A 1 87 ? -5.537 4.218 1.443 1.00 50.44 87 TRP A CA 1
ATOM 678 C C . TRP A 1 87 ? -4.410 4.325 0.429 1.00 50.44 87 TRP A C 1
ATOM 680 O O . TRP A 1 87 ? -4.673 4.582 -0.744 1.00 50.44 87 TRP A O 1
ATOM 690 N N . LYS A 1 88 ? -3.165 4.282 0.890 1.00 45.69 88 LYS A N 1
ATOM 691 C CA . LYS A 1 88 ? -2.087 4.058 -0.062 1.00 45.69 88 LYS A CA 1
ATOM 692 C C . LYS A 1 88 ? -2.162 2.633 -0.532 1.00 45.69 88 LYS A C 1
ATOM 694 O O . LYS A 1 88 ? -2.540 1.805 0.334 1.00 45.69 88 LYS A O 1
#

pLDDT: mean 85.69, std 16.32, range [41.78, 97.0]

Sequence (88 aa):
MAGQIPQPIRCKAAVCRAAGEPLAVEEIVVDPPKAHEVRIKIVCTSLCHSDVTFWRMQDFPGVFPRIFGHEAFGWPTLKNRPKRVAWK

InterPro domains:
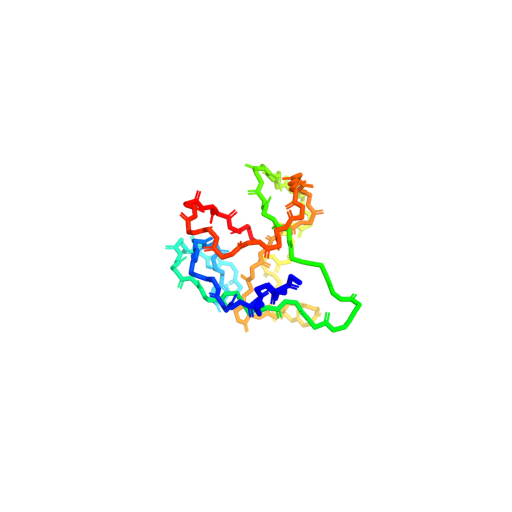  IPR011032 GroES-like superfamily [SSF50129] (6-75)
  IPR013154 Alcohol dehydrogenase-like, N-terminal [PF08240] (35-74)

Radius of gyration: 14.61 Å; chains: 1; bounding box: 38×24×39 Å